Protein AF-A0A967XBZ2-F1 (afdb_monomer_lite)

Sequence (82 aa):
MEVQFATCVRPKALEYIQKVYPSKEITDTEDSAGPLLDLVEAGVVRVQDPTMYGNRIGIIPGKNWDDSRRGEVTKAAALFTG

Foldseek 3Di:
DPPCQWALQLVVLQVQLCQLCVVDDADCDPLHLVLVSVCSVVQQWIWGRCVVVPSDIDIGGGPNHDPVCVVSNVVSVVSHVD

Structure (mmCIF, N/CA/C/O backbone):
data_AF-A0A967XBZ2-F1
#
_entry.id   AF-A0A967XBZ2-F1
#
loop_
_atom_site.group_PDB
_atom_site.id
_atom_site.type_symbol
_atom_site.label_atom_id
_atom_site.label_alt_id
_atom_site.label_comp_id
_atom_site.label_asym_id
_atom_site.label_entity_id
_atom_site.label_seq_id
_atom_site.pdbx_PDB_ins_code
_atom_site.Cartn_x
_atom_site.Cartn_y
_atom_site.Cartn_z
_atom_site.occupancy
_atom_site.B_iso_or_equiv
_atom_site.auth_seq_id
_atom_site.auth_comp_id
_atom_site.auth_asym_id
_atom_site.auth_atom_id
_atom_site.pdbx_PDB_model_num
ATOM 1 N N . MET A 1 1 ? 15.037 19.431 -4.441 1.00 37.28 1 MET A N 1
ATOM 2 C CA . MET A 1 1 ? 13.917 18.871 -3.661 1.00 37.28 1 MET A CA 1
ATOM 3 C C . MET A 1 1 ? 13.072 18.098 -4.655 1.00 37.28 1 MET A C 1
ATOM 5 O O . MET A 1 1 ? 12.391 18.713 -5.463 1.00 37.28 1 MET A O 1
ATOM 9 N N . GLU A 1 2 ? 13.268 16.785 -4.740 1.00 45.44 2 GLU A N 1
ATOM 10 C CA . GLU A 1 2 ? 12.526 15.953 -5.688 1.00 45.44 2 GLU A CA 1
ATOM 11 C C . GLU A 1 2 ? 11.113 15.797 -5.133 1.00 45.44 2 GLU A C 1
ATOM 13 O O . GLU A 1 2 ? 10.909 15.195 -4.078 1.00 45.44 2 GLU A O 1
ATOM 18 N N . VAL A 1 3 ? 10.145 16.427 -5.787 1.00 52.53 3 VAL A N 1
ATOM 19 C CA . VAL A 1 3 ? 8.742 16.251 -5.437 1.00 52.53 3 VAL A CA 1
ATOM 20 C C . VAL A 1 3 ? 8.374 14.819 -5.812 1.00 52.53 3 VAL A C 1
ATOM 22 O O . VAL A 1 3 ? 8.129 14.505 -6.974 1.00 52.53 3 VAL A O 1
ATOM 25 N N . GLN A 1 4 ? 8.402 13.917 -4.835 1.00 61.19 4 GLN A N 1
ATOM 26 C CA . GLN A 1 4 ? 7.939 12.551 -5.032 1.00 61.19 4 GLN A CA 1
ATOM 27 C C . GLN A 1 4 ? 6.412 12.556 -4.993 1.00 61.19 4 GLN A C 1
ATOM 29 O O . GLN A 1 4 ? 5.807 12.472 -3.931 1.00 61.19 4 GLN A O 1
ATOM 34 N N . PHE A 1 5 ? 5.794 12.658 -6.170 1.00 83.06 5 PHE A N 1
ATOM 35 C CA . PHE A 1 5 ? 4.336 12.626 -6.341 1.00 83.06 5 PHE A CA 1
ATOM 36 C C . PHE A 1 5 ? 3.705 11.286 -5.920 1.00 83.06 5 PHE A C 1
ATOM 38 O O . PHE A 1 5 ? 2.493 11.197 -5.743 1.00 83.06 5 PHE A O 1
ATOM 45 N N . ALA A 1 6 ? 4.519 10.243 -5.748 1.00 87.25 6 ALA A N 1
ATOM 46 C CA . ALA A 1 6 ? 4.132 8.965 -5.173 1.00 87.25 6 ALA A CA 1
ATOM 47 C C . ALA A 1 6 ? 5.339 8.289 -4.510 1.00 87.25 6 ALA A C 1
ATOM 49 O O . ALA A 1 6 ? 6.483 8.539 -4.894 1.00 87.25 6 ALA A O 1
ATOM 50 N N . THR A 1 7 ? 5.088 7.406 -3.546 1.00 91.12 7 THR A N 1
ATOM 51 C CA . THR A 1 7 ? 6.128 6.679 -2.815 1.00 91.12 7 THR A CA 1
ATOM 52 C C . THR A 1 7 ? 6.025 5.167 -3.005 1.00 91.12 7 THR A C 1
ATOM 54 O O . THR A 1 7 ? 4.932 4.613 -3.114 1.00 91.12 7 THR A O 1
ATOM 57 N N . CYS A 1 8 ? 7.187 4.515 -3.043 1.00 92.75 8 CYS A N 1
ATOM 58 C CA . CYS A 1 8 ? 7.363 3.065 -2.923 1.00 92.75 8 CYS A CA 1
ATOM 59 C C . CYS A 1 8 ? 7.965 2.674 -1.558 1.00 92.75 8 CYS A C 1
ATOM 61 O O . CYS A 1 8 ? 8.473 1.572 -1.389 1.00 92.75 8 CYS A O 1
ATOM 63 N N . VAL A 1 9 ? 7.996 3.602 -0.597 1.00 93.75 9 VAL A N 1
ATOM 64 C CA . VAL A 1 9 ? 8.576 3.379 0.730 1.00 93.75 9 VAL A CA 1
ATOM 65 C C . VAL A 1 9 ? 7.448 3.016 1.686 1.00 93.75 9 VAL A C 1
ATOM 67 O O . VAL A 1 9 ? 6.574 3.845 1.929 1.00 93.75 9 VAL A O 1
ATOM 70 N N . ARG A 1 10 ? 7.481 1.800 2.241 1.00 96.38 10 ARG A N 1
ATOM 71 C CA . ARG A 1 10 ? 6.427 1.242 3.105 1.00 96.38 10 ARG A CA 1
ATOM 72 C C . ARG A 1 10 ? 5.988 2.182 4.244 1.00 96.38 10 ARG A C 1
ATOM 74 O O . ARG A 1 10 ? 4.817 2.557 4.242 1.00 96.38 10 ARG A O 1
ATOM 81 N N . PRO A 1 11 ? 6.874 2.663 5.143 1.00 95.31 11 PRO A N 1
ATOM 82 C CA . PRO A 1 11 ? 6.456 3.571 6.218 1.00 95.31 11 PRO A CA 1
ATOM 83 C C . PRO A 1 11 ? 5.780 4.847 5.703 1.00 95.31 11 PRO A C 1
ATOM 85 O O . PRO A 1 11 ? 4.769 5.294 6.236 1.00 95.31 11 PRO A O 1
ATOM 88 N N . LYS A 1 12 ? 6.290 5.400 4.597 1.00 94.62 12 LYS A N 1
ATOM 89 C CA . LYS A 1 12 ? 5.761 6.626 3.996 1.00 94.62 12 LYS A CA 1
ATOM 90 C C . LYS A 1 12 ? 4.408 6.402 3.316 1.00 94.62 12 LYS A C 1
ATOM 92 O O . LYS A 1 12 ? 3.533 7.260 3.383 1.00 94.62 12 LYS A O 1
ATOM 97 N N . ALA A 1 13 ? 4.225 5.249 2.676 1.00 95.00 13 ALA A N 1
ATOM 98 C CA . ALA A 1 13 ? 2.948 4.850 2.103 1.00 95.00 13 ALA A CA 1
ATOM 99 C C . ALA A 1 13 ? 1.882 4.675 3.192 1.00 95.00 13 ALA A C 1
ATOM 101 O O . ALA A 1 13 ? 0.772 5.174 3.019 1.00 95.00 13 ALA A O 1
ATOM 102 N N . LEU A 1 14 ? 2.228 4.052 4.325 1.00 96.12 14 LEU A N 1
ATOM 103 C CA . LEU A 1 14 ? 1.326 3.934 5.472 1.00 96.12 14 LEU A CA 1
ATOM 104 C C . LEU A 1 14 ? 0.896 5.315 5.986 1.00 96.12 14 LEU A C 1
ATOM 106 O O . LEU A 1 14 ? -0.301 5.563 6.123 1.00 96.12 14 LEU A O 1
ATOM 110 N N . GLU A 1 15 ? 1.843 6.239 6.179 1.00 94.44 15 GLU A N 1
ATOM 111 C CA . GLU A 1 15 ? 1.533 7.617 6.586 1.00 94.44 15 GLU A CA 1
ATOM 112 C C . GLU A 1 15 ? 0.583 8.319 5.602 1.00 94.44 15 GLU A C 1
ATOM 114 O O . GLU A 1 15 ? -0.330 9.039 6.011 1.00 94.44 15 GLU A O 1
ATOM 119 N N . TYR A 1 16 ? 0.789 8.139 4.294 1.00 94.19 16 TYR A N 1
ATOM 120 C CA . TYR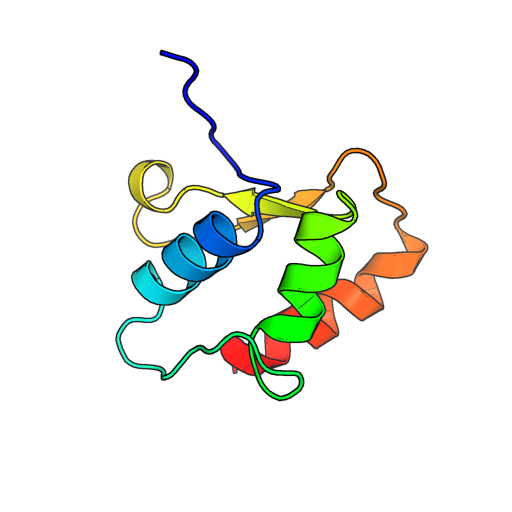 A 1 16 ? -0.073 8.724 3.264 1.00 94.19 16 TYR A CA 1
ATOM 121 C C . TYR A 1 16 ? -1.492 8.156 3.317 1.00 94.19 16 TYR A C 1
ATOM 123 O O . TYR A 1 16 ? -2.458 8.913 3.209 1.00 94.19 16 TYR A O 1
ATOM 131 N N . ILE A 1 17 ? -1.621 6.846 3.526 1.00 93.31 17 ILE A N 1
ATOM 132 C CA . ILE A 1 17 ? -2.915 6.176 3.650 1.00 93.31 17 ILE A CA 1
ATOM 133 C C . ILE A 1 17 ? -3.651 6.661 4.908 1.00 93.31 17 ILE A C 1
ATOM 135 O O . ILE A 1 17 ? -4.803 7.086 4.814 1.00 93.31 17 ILE A O 1
ATOM 139 N N . GLN A 1 18 ? -2.981 6.686 6.063 1.00 93.81 18 GLN A N 1
ATOM 140 C CA . GLN A 1 18 ? -3.561 7.147 7.331 1.00 93.81 18 GLN A CA 1
ATOM 141 C C . GLN A 1 18 ? -4.046 8.603 7.262 1.00 93.81 18 GLN A C 1
ATOM 143 O O . GLN A 1 18 ? -5.113 8.926 7.781 1.00 93.81 18 GLN A O 1
ATOM 148 N N . LYS A 1 19 ? -3.310 9.483 6.567 1.00 91.75 19 LYS A N 1
ATOM 149 C CA . LYS A 1 19 ? -3.716 10.887 6.368 1.00 91.75 19 LYS A CA 1
ATOM 150 C C . LYS A 1 19 ? -5.023 11.034 5.588 1.00 91.75 19 LYS A C 1
ATOM 152 O O . LYS A 1 19 ? -5.765 11.979 5.843 1.00 91.75 19 LYS A O 1
ATOM 157 N N . VAL A 1 20 ? -5.299 10.140 4.637 1.00 91.75 20 VAL A N 1
ATOM 158 C CA . VAL A 1 20 ? -6.526 10.189 3.819 1.00 91.75 20 VAL A CA 1
ATOM 159 C C . VAL A 1 20 ? -7.723 9.558 4.523 1.00 91.75 20 VAL A C 1
ATOM 161 O O . VAL A 1 20 ? -8.854 9.982 4.289 1.00 91.75 20 VAL A O 1
ATOM 164 N N . TYR A 1 21 ? -7.490 8.610 5.428 1.00 89.75 21 TYR A N 1
ATOM 165 C CA . TYR A 1 21 ? -8.542 7.936 6.189 1.00 89.75 21 TYR A CA 1
ATOM 166 C C . TYR A 1 21 ? -8.384 8.151 7.706 1.00 89.75 21 TYR A C 1
ATOM 168 O O . TYR A 1 21 ? -8.244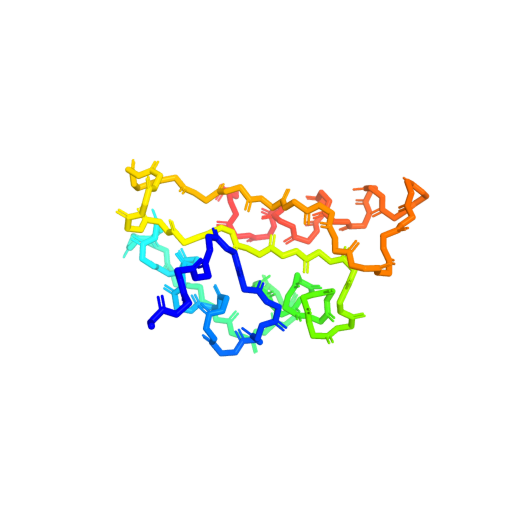 7.179 8.446 1.00 89.75 21 TYR A O 1
ATOM 176 N N . PRO A 1 22 ? -8.448 9.400 8.210 1.00 88.19 22 PRO A N 1
ATOM 177 C CA . PRO A 1 22 ? -8.178 9.703 9.620 1.00 88.19 22 PRO A CA 1
ATOM 178 C C . PRO A 1 22 ? -9.209 9.112 10.596 1.00 88.19 22 PRO A C 1
ATOM 180 O O . PRO A 1 22 ? -8.962 9.065 11.796 1.00 88.19 22 PRO A O 1
ATOM 183 N N . SER A 1 23 ? -10.376 8.687 10.104 1.00 89.31 23 SER A N 1
ATOM 184 C CA . SER A 1 23 ? -11.425 8.043 10.901 1.00 89.31 23 SER A CA 1
ATOM 185 C C . SER A 1 23 ? -11.270 6.524 11.025 1.00 89.31 23 SER A C 1
ATOM 187 O O . SER A 1 23 ? -12.088 5.898 11.698 1.00 89.31 23 SER A O 1
ATOM 189 N N . LYS A 1 24 ? -10.270 5.922 10.368 1.00 88.12 24 LYS A N 1
ATOM 190 C CA . LYS A 1 24 ? -10.022 4.477 10.379 1.00 88.12 24 LYS A CA 1
ATOM 191 C C . LYS A 1 24 ? -8.688 4.167 11.048 1.00 88.12 24 LYS A C 1
ATOM 193 O O . LYS A 1 24 ? -7.695 4.854 10.820 1.00 88.12 24 LYS A O 1
ATOM 198 N N . GLU A 1 25 ? -8.650 3.092 11.827 1.00 92.50 25 GLU A N 1
ATOM 199 C CA . GLU A 1 25 ? -7.402 2.553 12.362 1.00 92.50 25 GLU A CA 1
ATOM 20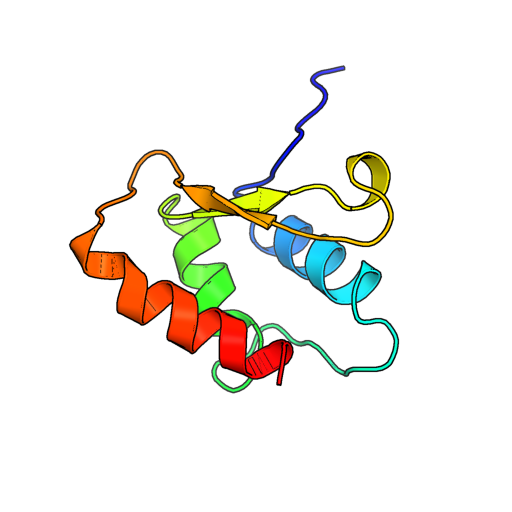0 C C . GLU A 1 25 ? -6.711 1.716 11.279 1.00 92.50 25 GLU A C 1
ATOM 202 O O . GLU A 1 25 ? -7.008 0.539 11.085 1.00 92.50 25 GLU A O 1
ATOM 207 N N . ILE A 1 26 ? -5.828 2.359 10.512 1.00 93.88 26 ILE A N 1
ATOM 208 C CA . ILE A 1 26 ? -5.047 1.699 9.461 1.00 93.88 26 ILE A CA 1
ATOM 209 C C . ILE A 1 26 ? -3.668 1.366 10.013 1.00 93.88 26 ILE A C 1
ATOM 211 O O . ILE A 1 26 ? -2.905 2.265 10.377 1.00 93.88 26 ILE A O 1
ATOM 215 N N . THR A 1 27 ? -3.343 0.079 10.050 1.00 95.88 27 THR A N 1
ATOM 216 C CA . THR A 1 27 ? -2.103 -0.449 10.622 1.00 95.88 27 THR A CA 1
ATOM 217 C C . THR A 1 27 ? -1.334 -1.280 9.601 1.00 95.88 27 THR A C 1
ATOM 219 O O . THR A 1 27 ? -1.859 -1.692 8.564 1.00 95.88 27 THR A O 1
ATOM 222 N N . ASP A 1 28 ? -0.052 -1.502 9.886 1.00 96.06 28 ASP A N 1
ATOM 223 C CA . ASP A 1 28 ? 0.809 -2.385 9.101 1.00 96.06 28 ASP A CA 1
ATOM 224 C C . ASP A 1 28 ? 0.619 -3.845 9.542 1.00 96.06 28 ASP A C 1
ATOM 226 O O . ASP A 1 28 ? 1.474 -4.444 10.193 1.00 96.06 28 ASP A O 1
ATOM 230 N N . THR A 1 29 ? -0.570 -4.383 9.275 1.00 96.00 29 THR A N 1
ATOM 231 C CA . THR A 1 29 ? -0.950 -5.767 9.581 1.00 96.00 29 THR A CA 1
ATOM 232 C C . THR A 1 29 ? -1.592 -6.427 8.367 1.00 96.00 29 THR A C 1
ATOM 234 O O . THR A 1 29 ? -2.082 -5.745 7.464 1.00 96.00 29 THR A O 1
ATOM 237 N N . GLU A 1 30 ? -1.606 -7.761 8.352 1.00 93.88 30 GLU A N 1
ATOM 238 C CA . GLU A 1 30 ? -2.191 -8.561 7.267 1.00 93.88 30 GLU A CA 1
ATOM 239 C C . GLU A 1 30 ? -3.689 -8.271 7.061 1.00 93.88 30 GLU A C 1
ATOM 241 O O . GLU A 1 30 ? -4.160 -8.226 5.928 1.00 93.88 30 GLU A O 1
ATOM 246 N N . ASP A 1 31 ? -4.412 -7.967 8.142 1.00 93.62 31 ASP A N 1
ATOM 247 C CA . ASP A 1 31 ? -5.842 -7.636 8.111 1.00 93.62 31 ASP A CA 1
ATOM 248 C C . ASP A 1 31 ? -6.139 -6.185 7.669 1.00 93.62 31 ASP A C 1
ATOM 250 O O . ASP A 1 31 ? -7.302 -5.801 7.552 1.00 93.62 31 ASP A O 1
ATOM 254 N N . SER A 1 32 ? -5.110 -5.354 7.450 1.00 95.00 32 SER A N 1
ATOM 255 C CA . SER A 1 32 ? -5.244 -3.921 7.144 1.00 95.00 32 SER A CA 1
ATOM 256 C C . SER A 1 32 ? -4.403 -3.519 5.922 1.00 95.00 32 SER A C 1
ATOM 258 O O . SER A 1 32 ? -4.605 -4.046 4.828 1.00 95.00 32 SER A O 1
ATOM 260 N N . ALA A 1 33 ? -3.483 -2.555 6.046 1.00 95.94 33 ALA A N 1
ATOM 261 C CA . ALA A 1 33 ? -2.693 -2.065 4.917 1.00 95.94 33 ALA A CA 1
ATOM 262 C C . ALA A 1 33 ? -1.493 -2.957 4.562 1.00 95.94 33 ALA A C 1
ATOM 264 O O . ALA A 1 33 ? -0.928 -2.773 3.483 1.00 95.94 33 ALA A O 1
ATOM 265 N N . GLY A 1 34 ? -1.114 -3.919 5.411 1.00 96.81 34 GLY A N 1
ATOM 266 C CA . GLY A 1 34 ? 0.072 -4.767 5.242 1.00 96.81 34 GLY A CA 1
ATOM 267 C C . GLY A 1 34 ? 0.208 -5.380 3.843 1.00 96.81 34 GLY A C 1
ATOM 268 O O . GLY A 1 34 ? 1.229 -5.139 3.196 1.00 96.81 34 GLY A O 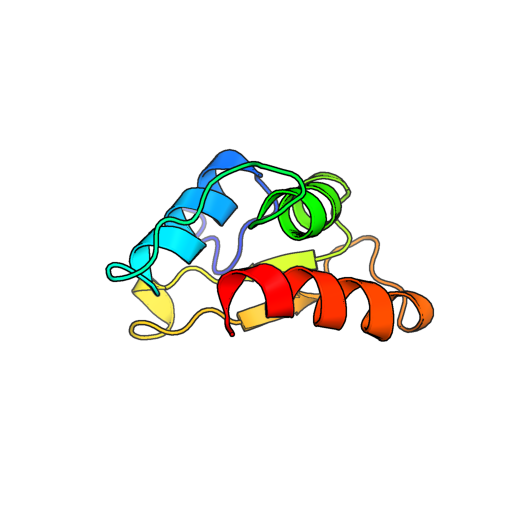1
ATOM 269 N N . PRO A 1 35 ? -0.830 -6.045 3.294 1.00 97.31 35 PRO A N 1
ATOM 270 C CA . PRO A 1 35 ? -0.752 -6.640 1.960 1.00 97.31 35 PRO A CA 1
ATOM 271 C C . PRO A 1 35 ? -0.508 -5.614 0.848 1.00 97.31 35 PRO A C 1
ATOM 273 O O . PRO A 1 35 ? 0.181 -5.895 -0.131 1.00 97.31 35 PRO A O 1
ATOM 276 N N . LEU A 1 36 ? -1.040 -4.392 0.978 1.00 96.62 36 LEU A N 1
ATOM 277 C CA . LEU A 1 36 ? -0.750 -3.334 0.011 1.00 96.62 36 LEU A CA 1
ATOM 278 C C . LEU A 1 36 ? 0.674 -2.798 0.192 1.00 96.62 36 LEU A C 1
ATOM 280 O O . LEU A 1 36 ? 1.347 -2.494 -0.792 1.00 96.62 36 LEU A O 1
ATOM 284 N N . LEU A 1 37 ? 1.132 -2.672 1.434 1.00 97.38 37 LEU A N 1
ATOM 285 C CA . LEU A 1 37 ? 2.469 -2.192 1.760 1.00 97.38 37 LEU A CA 1
ATOM 286 C C . LEU A 1 37 ? 3.565 -3.154 1.279 1.00 97.38 37 LEU A C 1
ATOM 288 O O . LEU A 1 37 ? 4.602 -2.686 0.809 1.00 97.38 37 LEU A O 1
ATOM 292 N N . ASP A 1 38 ? 3.304 -4.463 1.277 1.00 97.44 38 ASP A N 1
ATOM 293 C CA . ASP A 1 38 ? 4.193 -5.466 0.676 1.00 97.44 38 ASP A CA 1
ATOM 294 C C . ASP A 1 38 ? 4.367 -5.218 -0.832 1.00 97.44 38 ASP A C 1
ATOM 296 O O . ASP A 1 38 ? 5.480 -5.244 -1.360 1.00 97.44 38 ASP A O 1
ATOM 300 N N . LEU A 1 39 ? 3.277 -4.886 -1.535 1.00 96.62 39 LEU A N 1
ATOM 301 C CA . LEU A 1 39 ? 3.306 -4.542 -2.962 1.00 96.62 39 LEU A CA 1
ATOM 302 C C . LEU A 1 39 ? 4.022 -3.211 -3.233 1.00 96.62 39 LEU A C 1
ATOM 304 O O . LEU A 1 39 ? 4.660 -3.044 -4.278 1.00 96.62 39 LEU A O 1
ATOM 308 N N . VAL A 1 40 ? 3.916 -2.258 -2.307 1.00 96.38 40 VAL A N 1
ATOM 309 C CA . VAL A 1 40 ? 4.641 -0.980 -2.348 1.00 96.38 40 VAL A CA 1
ATOM 310 C C . VAL A 1 40 ? 6.145 -1.219 -2.205 1.00 96.38 40 VAL A C 1
ATOM 312 O O . VAL A 1 40 ? 6.920 -0.729 -3.028 1.00 96.38 40 VAL A O 1
ATOM 315 N N . GLU A 1 41 ? 6.551 -2.001 -1.205 1.00 95.94 41 GLU A N 1
ATOM 316 C CA . GLU A 1 41 ? 7.949 -2.333 -0.911 1.00 95.94 41 GLU A CA 1
ATOM 317 C C . GLU A 1 41 ? 8.590 -3.177 -2.020 1.00 95.94 41 GLU A C 1
ATOM 319 O O . GLU A 1 41 ? 9.719 -2.911 -2.437 1.00 95.94 41 GLU A O 1
ATOM 324 N N . ALA A 1 42 ? 7.830 -4.109 -2.600 1.00 95.06 42 ALA A N 1
ATOM 325 C CA . ALA A 1 42 ?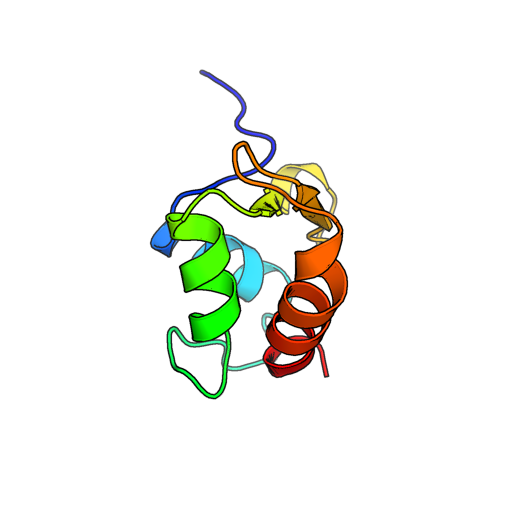 8.228 -4.859 -3.789 1.00 95.06 42 ALA A CA 1
ATOM 326 C C . ALA A 1 42 ? 8.286 -3.995 -5.066 1.00 95.06 42 ALA A C 1
ATOM 328 O O . ALA A 1 42 ? 8.664 -4.485 -6.135 1.00 95.06 42 ALA A O 1
ATOM 329 N N . GLY A 1 43 ? 7.897 -2.716 -5.000 1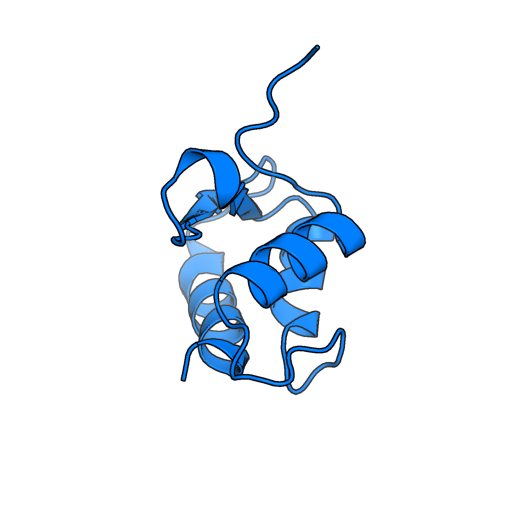.00 93.56 43 GLY A N 1
ATOM 330 C CA . GLY A 1 43 ? 7.907 -1.788 -6.129 1.00 93.56 43 GLY A CA 1
ATOM 331 C C . GLY A 1 43 ? 6.875 -2.108 -7.215 1.00 93.56 43 GLY A C 1
ATOM 332 O O . GLY A 1 43 ? 7.022 -1.625 -8.345 1.00 93.56 43 GLY A O 1
ATOM 333 N N . VAL A 1 44 ? 5.859 -2.917 -6.895 1.00 96.06 44 VAL A N 1
ATOM 334 C CA . VAL A 1 44 ? 4.748 -3.282 -7.789 1.00 96.06 44 VAL A CA 1
ATOM 335 C C . VAL A 1 44 ? 3.808 -2.096 -7.962 1.00 96.06 44 VAL A C 1
ATOM 337 O O . VAL A 1 44 ? 3.401 -1.797 -9.083 1.00 96.06 44 VAL A O 1
ATOM 340 N N . VAL A 1 45 ? 3.513 -1.381 -6.876 1.00 95.88 45 VAL A N 1
ATOM 341 C CA . VAL A 1 45 ? 2.673 -0.176 -6.879 1.00 95.88 45 VAL A CA 1
ATOM 342 C C . VAL A 1 45 ? 3.336 0.975 -6.132 1.00 95.88 45 VAL A C 1
ATOM 344 O O . VAL A 1 45 ? 4.317 0.799 -5.412 1.00 95.88 45 VAL A O 1
ATOM 347 N N . ARG A 1 46 ? 2.806 2.181 -6.319 1.00 95.31 46 ARG A N 1
ATOM 348 C CA . ARG A 1 46 ? 3.185 3.381 -5.572 1.00 95.31 46 ARG A CA 1
ATOM 349 C C . ARG A 1 46 ? 1.936 4.060 -5.033 1.00 95.31 46 ARG A C 1
ATOM 351 O O . ARG A 1 46 ? 0.903 4.069 -5.701 1.00 95.31 46 ARG A O 1
ATOM 358 N N . VAL A 1 47 ? 2.054 4.670 -3.860 1.00 94.50 47 VAL A N 1
ATOM 359 C CA . VAL A 1 47 ? 0.973 5.446 -3.236 1.00 94.50 47 VAL A CA 1
ATOM 360 C C . VAL A 1 47 ? 1.229 6.926 -3.467 1.00 94.50 47 VAL A C 1
ATOM 362 O O . VAL A 1 47 ? 2.305 7.422 -3.132 1.00 94.50 47 VAL A O 1
ATOM 365 N N . GLN A 1 48 ? 0.267 7.627 -4.064 1.00 93.56 48 GLN A N 1
ATOM 366 C CA . GLN A 1 48 ? 0.370 9.067 -4.306 1.00 93.56 48 GLN A CA 1
ATOM 367 C C . GLN A 1 48 ? 0.404 9.880 -3.008 1.00 93.56 48 GLN A C 1
ATOM 369 O O . GLN A 1 48 ? -0.235 9.516 -2.023 1.00 93.56 48 GLN A O 1
ATOM 374 N N . ASP A 1 49 ? 1.128 11.000 -3.031 1.00 89.94 49 ASP A N 1
ATOM 375 C CA . ASP A 1 49 ? 1.194 11.919 -1.894 1.00 89.94 49 ASP A CA 1
ATOM 376 C C . ASP A 1 49 ? -0.116 12.723 -1.760 1.00 89.94 49 ASP A C 1
ATOM 378 O O . ASP A 1 49 ? -0.419 13.551 -2.627 1.00 89.94 49 ASP A O 1
ATOM 382 N N . PRO A 1 50 ? -0.893 12.552 -0.676 1.00 88.62 50 PRO A N 1
ATOM 383 C CA . PRO A 1 50 ? -2.177 13.229 -0.523 1.00 88.62 50 PRO A CA 1
ATOM 384 C C . PRO A 1 50 ? -2.065 14.752 -0.396 1.00 88.62 50 PRO A C 1
ATOM 386 O O . PRO A 1 50 ? -3.046 15.450 -0.665 1.00 88.62 50 PRO A O 1
ATOM 389 N N . THR A 1 51 ? -0.891 15.284 -0.034 1.00 84.75 51 THR A N 1
ATOM 390 C CA . THR A 1 51 ? -0.653 16.738 0.028 1.00 84.75 51 THR A CA 1
ATOM 391 C C . THR A 1 51 ? -0.693 17.391 -1.353 1.00 84.75 51 THR A C 1
ATOM 393 O O . THR A 1 51 ? -1.018 18.570 -1.460 1.00 84.75 51 THR A O 1
ATOM 396 N N . MET A 1 52 ? -0.440 16.614 -2.411 1.00 80.81 52 MET A N 1
ATOM 397 C CA . MET A 1 52 ? -0.462 17.085 -3.797 1.00 80.81 52 MET A CA 1
ATOM 398 C C . MET A 1 52 ? -1.796 16.839 -4.504 1.00 80.81 52 MET A C 1
ATOM 400 O O . MET A 1 52 ? -2.108 17.533 -5.469 1.00 80.81 52 MET A O 1
ATOM 404 N N . TYR A 1 53 ? -2.593 15.875 -4.029 1.00 74.69 53 TYR A N 1
ATOM 405 C CA . TYR A 1 53 ? -3.820 15.422 -4.701 1.00 74.69 53 TYR A CA 1
ATOM 406 C C . TYR A 1 53 ? -5.109 15.658 -3.892 1.00 74.69 53 TYR A C 1
ATOM 408 O O . TYR A 1 53 ? -6.163 15.123 -4.237 1.00 74.69 53 TYR A O 1
ATOM 416 N N . GLY A 1 54 ? -5.058 16.492 -2.847 1.00 67.31 54 GLY A N 1
ATOM 417 C CA . GLY A 1 54 ? -6.248 17.051 -2.193 1.00 67.31 54 GLY A CA 1
ATOM 418 C C . GLY A 1 54 ? -7.079 16.029 -1.413 1.00 67.31 54 GLY A C 1
ATOM 419 O O . GLY A 1 54 ? -8.264 15.855 -1.692 1.00 67.31 54 GLY A O 1
ATOM 420 N N . ASN A 1 55 ? -6.462 15.366 -0.429 1.00 74.00 55 ASN A N 1
ATOM 421 C CA . ASN A 1 55 ? -7.075 14.328 0.423 1.00 74.00 55 ASN A CA 1
ATOM 422 C C . ASN A 1 55 ? -7.525 13.070 -0.333 1.00 74.00 55 ASN A C 1
ATOM 424 O O . ASN A 1 55 ? -8.385 12.327 0.133 1.00 74.00 55 ASN A O 1
ATOM 428 N N . ARG A 1 56 ? -6.951 12.814 -1.507 1.00 81.25 56 ARG A N 1
ATOM 429 C CA . ARG A 1 56 ? -7.127 11.560 -2.236 1.00 81.25 56 ARG A CA 1
ATOM 430 C C . ARG A 1 56 ? -5.769 10.906 -2.410 1.00 81.25 56 ARG A C 1
ATOM 432 O O . ARG A 1 56 ? -4.789 11.589 -2.697 1.00 81.25 56 ARG A O 1
ATOM 439 N N . ILE A 1 57 ? -5.731 9.586 -2.266 1.00 87.50 57 ILE A N 1
ATOM 440 C CA . ILE A 1 57 ? -4.602 8.775 -2.714 1.00 87.50 57 ILE A CA 1
ATOM 441 C C . ILE A 1 57 ? -5.018 7.981 -3.950 1.00 87.50 57 ILE A C 1
ATOM 443 O O . ILE A 1 57 ? -6.096 7.389 -3.992 1.00 87.50 57 ILE A O 1
ATOM 447 N N . GLY A 1 58 ? -4.153 7.962 -4.956 1.00 90.25 58 GLY A N 1
ATOM 448 C CA . GLY A 1 58 ? -4.168 6.966 -6.017 1.00 90.25 58 GLY A CA 1
ATOM 449 C C . GLY A 1 58 ? -3.121 5.892 -5.742 1.00 90.25 58 GLY A C 1
ATOM 450 O O . GLY A 1 58 ? -2.003 6.199 -5.318 1.00 90.25 58 GLY A O 1
ATOM 451 N N . ILE A 1 59 ? -3.476 4.638 -6.014 1.00 93.25 59 ILE A N 1
ATOM 452 C CA . ILE A 1 59 ? -2.517 3.539 -6.129 1.00 93.25 59 ILE A CA 1
ATOM 453 C C . ILE A 1 59 ? -2.175 3.429 -7.613 1.00 93.25 59 ILE A C 1
ATOM 455 O O . ILE A 1 59 ? -3.051 3.150 -8.432 1.00 93.25 59 ILE A O 1
ATOM 459 N N . ILE A 1 60 ? -0.921 3.700 -7.964 1.00 93.06 60 ILE A N 1
ATOM 460 C CA . ILE A 1 60 ? -0.457 3.716 -9.356 1.00 93.06 60 ILE A CA 1
ATOM 461 C C . ILE A 1 60 ? 0.564 2.599 -9.607 1.00 93.06 60 ILE A C 1
ATOM 463 O O . ILE A 1 60 ? 1.266 2.203 -8.673 1.00 93.06 60 ILE A O 1
ATOM 467 N N . PRO A 1 61 ? 0.696 2.111 -10.853 1.00 94.88 61 PRO A N 1
ATOM 468 C CA . PRO A 1 61 ? 1.737 1.161 -11.232 1.00 94.88 61 PRO A CA 1
ATOM 469 C C . PRO A 1 61 ? 3.149 1.614 -10.829 1.00 94.88 61 PRO A C 1
ATOM 471 O O . PRO A 1 61 ? 3.540 2.768 -11.026 1.00 94.88 61 PRO A O 1
ATOM 474 N N . GLY A 1 62 ? 3.913 0.689 -10.255 1.00 92.81 62 GLY A N 1
ATOM 475 C CA . GLY A 1 62 ? 5.331 0.834 -9.951 1.00 92.81 62 GLY A CA 1
ATOM 476 C C . GLY A 1 62 ? 6.227 0.281 -11.060 1.00 92.81 62 GLY A C 1
ATOM 477 O O . GLY A 1 62 ? 5.789 0.018 -12.177 1.00 92.81 62 GLY A O 1
ATOM 478 N N . LYS A 1 63 ? 7.517 0.103 -10.751 1.00 92.81 63 LYS A N 1
ATOM 479 C CA . LYS A 1 63 ? 8.502 -0.422 -11.714 1.00 92.81 63 LYS A CA 1
ATOM 480 C C . LYS A 1 63 ? 8.253 -1.900 -12.032 1.00 92.81 63 LYS A C 1
ATOM 482 O O . LYS A 1 63 ? 8.501 -2.324 -13.154 1.00 92.81 63 LYS A O 1
ATOM 487 N N . ASN A 1 64 ? 7.765 -2.651 -11.047 1.00 93.75 64 ASN A N 1
ATOM 488 C CA . ASN A 1 64 ? 7.538 -4.092 -11.134 1.00 93.75 64 ASN A CA 1
ATOM 489 C C . ASN A 1 64 ? 6.053 -4.418 -11.372 1.00 93.75 64 ASN A C 1
ATOM 491 O O . ASN A 1 64 ? 5.577 -5.475 -10.960 1.00 93.75 64 ASN A O 1
ATOM 495 N N . TRP A 1 65 ? 5.301 -3.486 -11.965 1.00 94.50 65 TRP A N 1
ATOM 496 C CA . TRP A 1 65 ? 3.887 -3.689 -12.255 1.00 94.50 65 TRP A CA 1
ATOM 497 C C . TRP A 1 65 ? 3.673 -4.759 -13.329 1.00 94.50 65 TRP A C 1
ATOM 499 O O . TRP A 1 65 ? 4.356 -4.771 -14.352 1.00 94.50 65 TRP A O 1
ATOM 509 N N . ASP A 1 66 ? 2.660 -5.591 -13.107 1.00 93.50 66 ASP A N 1
ATOM 510 C CA . ASP A 1 66 ? 2.090 -6.513 -14.083 1.00 93.50 66 ASP A CA 1
ATOM 511 C C . ASP A 1 66 ? 0.560 -6.442 -13.963 1.00 93.50 66 ASP A C 1
ATOM 513 O O . ASP A 1 66 ? 0.016 -6.513 -12.858 1.00 93.50 66 ASP A O 1
ATOM 517 N N . ASP A 1 67 ? -0.142 -6.312 -15.090 1.00 93.56 67 ASP A N 1
ATOM 518 C CA . ASP A 1 67 ? -1.605 -6.264 -15.128 1.00 93.56 67 ASP A CA 1
ATOM 519 C C . ASP A 1 67 ? -2.263 -7.522 -14.540 1.00 93.56 67 ASP A C 1
ATOM 521 O O . ASP A 1 67 ? -3.383 -7.435 -14.028 1.00 93.56 67 ASP A O 1
ATOM 525 N N . SER A 1 68 ? -1.565 -8.665 -14.524 1.00 94.56 68 SER A N 1
ATOM 526 C CA . SER A 1 68 ? -2.037 -9.887 -13.856 1.00 94.56 68 SER A CA 1
ATOM 527 C C . SER A 1 68 ? -2.261 -9.694 -12.345 1.00 94.56 68 SER A C 1
ATOM 529 O O . SER A 1 68 ? -3.156 -10.311 -11.761 1.00 94.56 68 SER A O 1
ATOM 531 N N . ARG A 1 69 ? -1.523 -8.766 -11.718 1.00 92.69 69 ARG A N 1
ATOM 532 C CA . ARG A 1 69 ? -1.604 -8.439 -10.284 1.00 92.69 69 ARG A CA 1
ATOM 533 C C . ARG A 1 69 ? -2.715 -7.453 -9.947 1.00 92.69 69 ARG A C 1
ATOM 535 O O . ARG A 1 69 ? -2.944 -7.162 -8.775 1.00 92.69 69 ARG A O 1
ATOM 542 N N . ARG A 1 70 ? -3.458 -6.944 -10.937 1.00 93.44 70 ARG A N 1
ATOM 543 C CA . ARG A 1 70 ? -4.531 -5.966 -10.699 1.00 93.44 70 ARG A CA 1
ATOM 544 C C . ARG A 1 70 ? -5.540 -6.449 -9.659 1.00 93.44 70 ARG A C 1
ATOM 546 O O . ARG A 1 70 ? -5.905 -5.686 -8.771 1.00 93.44 70 ARG A O 1
ATOM 553 N N . GLY A 1 71 ? -5.939 -7.719 -9.732 1.00 95.00 71 GLY A N 1
ATOM 554 C CA . GLY A 1 71 ? -6.870 -8.305 -8.767 1.00 95.00 71 GLY A CA 1
ATOM 555 C C . GLY A 1 71 ? -6.313 -8.376 -7.341 1.00 95.00 71 GLY A C 1
ATOM 556 O O . GLY A 1 71 ? -7.052 -8.138 -6.391 1.00 95.00 71 GLY A O 1
ATOM 557 N N . GLU A 1 72 ? -5.019 -8.664 -7.190 1.00 94.94 72 GLU A N 1
ATOM 558 C CA . GLU A 1 72 ? -4.310 -8.681 -5.902 1.00 94.94 72 GLU A CA 1
ATOM 559 C C . GLU A 1 72 ? -4.313 -7.284 -5.268 1.00 94.94 72 GLU A C 1
ATOM 561 O O . GLU A 1 72 ? -4.739 -7.113 -4.128 1.00 94.94 72 GLU A O 1
ATOM 566 N N . VAL A 1 73 ? -3.953 -6.265 -6.052 1.00 94.44 73 VAL A N 1
ATOM 567 C CA . VAL A 1 73 ? -3.884 -4.867 -5.598 1.00 94.44 73 VAL A CA 1
ATOM 568 C C . VAL A 1 73 ? -5.259 -4.338 -5.202 1.00 94.44 73 VAL A C 1
ATOM 570 O O . VAL A 1 73 ? -5.392 -3.680 -4.172 1.00 94.44 73 VAL A O 1
ATOM 573 N N . THR A 1 74 ? -6.298 -4.638 -5.988 1.00 94.19 74 THR A N 1
ATOM 574 C CA . THR A 1 74 ? -7.673 -4.237 -5.657 1.00 94.19 74 THR A CA 1
ATOM 575 C C . THR A 1 74 ? -8.151 -4.883 -4.357 1.00 94.19 74 THR A C 1
ATOM 577 O O . THR A 1 74 ? -8.769 -4.201 -3.543 1.00 94.19 74 THR A O 1
ATOM 580 N N . LYS A 1 75 ? -7.842 -6.167 -4.131 1.00 94.62 75 LYS A N 1
ATOM 581 C CA . LYS A 1 75 ? -8.183 -6.859 -2.878 1.00 94.62 75 LYS A CA 1
ATOM 582 C C . LYS A 1 75 ? -7.444 -6.262 -1.682 1.00 94.62 75 LYS A C 1
ATOM 584 O O . LYS A 1 75 ? -8.081 -5.984 -0.674 1.00 94.62 75 LYS A O 1
ATOM 589 N N . ALA A 1 76 ? -6.141 -6.017 -1.815 1.00 94.88 76 ALA A N 1
ATOM 590 C CA . ALA A 1 76 ? -5.332 -5.416 -0.759 1.00 94.88 76 ALA A CA 1
ATOM 591 C C . ALA A 1 76 ? -5.818 -4.004 -0.391 1.00 94.88 76 ALA A C 1
ATOM 593 O O . ALA A 1 76 ? -5.934 -3.674 0.784 1.00 94.88 76 ALA A O 1
ATOM 594 N N . ALA A 1 77 ? -6.165 -3.179 -1.386 1.00 92.62 77 ALA A N 1
ATOM 595 C CA . ALA A 1 77 ? -6.721 -1.849 -1.142 1.00 92.62 77 ALA A CA 1
ATOM 596 C C . ALA A 1 77 ? -8.075 -1.907 -0.411 1.00 92.62 77 ALA A C 1
ATOM 598 O O . ALA A 1 77 ? -8.327 -1.109 0.490 1.00 92.62 77 ALA A O 1
ATOM 599 N N . ALA A 1 78 ? -8.928 -2.878 -0.756 1.00 93.19 78 ALA A N 1
ATOM 600 C CA . ALA A 1 78 ? -10.258 -3.016 -0.168 1.00 93.19 78 ALA A CA 1
ATOM 601 C C . ALA A 1 78 ? -10.241 -3.213 1.361 1.00 93.19 78 ALA A C 1
ATOM 603 O O . ALA A 1 78 ? -11.186 -2.774 2.017 1.00 93.19 78 ALA A O 1
ATOM 604 N N . LEU A 1 79 ? -9.172 -3.796 1.922 1.00 91.75 79 LEU A N 1
ATOM 605 C CA . LEU A 1 79 ? -9.033 -4.077 3.361 1.00 91.75 79 LEU A CA 1
ATOM 606 C C . LEU A 1 79 ? -9.123 -2.827 4.244 1.00 91.75 79 LEU A C 1
ATOM 608 O O . LEU A 1 79 ? -9.611 -2.902 5.365 1.00 91.75 79 LEU A O 1
ATOM 612 N N . PHE A 1 80 ? -8.694 -1.668 3.739 1.00 86.44 80 PHE A N 1
ATOM 613 C CA . PHE A 1 80 ? -8.726 -0.413 4.498 1.00 86.44 80 PHE A CA 1
ATOM 614 C C . PHE A 1 80 ? -9.598 0.673 3.845 1.00 86.44 80 PHE A C 1
ATOM 616 O O . PHE A 1 80 ? -9.925 1.679 4.482 1.00 86.44 80 PHE A O 1
ATOM 623 N N . THR A 1 81 ? -10.032 0.494 2.591 1.00 84.50 81 THR A N 1
ATOM 624 C CA . THR A 1 81 ? -10.958 1.434 1.934 1.00 84.50 81 THR A CA 1
ATOM 625 C C . THR A 1 81 ? -12.436 1.131 2.191 1.00 84.50 81 THR A C 1
ATOM 627 O O . THR A 1 81 ? -13.233 2.061 2.077 1.00 84.50 81 THR A O 1
ATOM 630 N N . GLY A 1 82 ? -12.786 -0.107 2.571 1.00 65.75 82 GLY A N 1
ATOM 631 C CA . GLY A 1 82 ? -14.161 -0.563 2.854 1.00 65.75 82 GLY A CA 1
ATOM 632 C C . GLY A 1 82 ? -14.866 0.149 3.998 1.00 65.75 82 GLY A C 1
ATOM 633 O O . GLY A 1 82 ? -14.191 0.465 5.003 1.00 65.75 82 GLY A O 1
#

pLDDT: mean 89.66, std 11.15, range [37.28, 97.44]

Radius of gyration: 11.73 Å; chains: 1; bounding box: 28×29×28 Å

Secondary structure (DSSP, 8-state):
----SEE--HHHHHHHHHHH-TTS---SSTTTTHHHHHHHHTTSEEEE-HHHHTS---EEE-TT--GGGHHHHHHHHHHHH-